Protein AF-A0A967VTG5-F1 (afdb_monomer_lite)

Radius of gyration: 14.39 Å; chains: 1; bounding box: 38×19×35 Å

Sequence (71 aa):
MLACNCDYGCPCNFNARPTPGTCEAALGVVVKDGAYDGVSLNGLQFVYTTKWPAAIHEGNGVAAMYFDESA

Structure (mmCIF, N/CA/C/O backbone):
data_AF-A0A967VTG5-F1
#
_entry.id   AF-A0A967VTG5-F1
#
loop_
_atom_site.group_PDB
_atom_site.id
_atom_site.type_symbol
_atom_site.label_atom_id
_atom_site.label_alt_id
_atom_site.label_comp_id
_atom_site.label_asym_id
_atom_site.label_entity_id
_atom_site.label_seq_id
_atom_site.pdbx_PDB_ins_code
_atom_site.Cartn_x
_atom_site.Cartn_y
_atom_site.Cartn_z
_atom_site.occupancy
_atom_site.B_iso_or_equiv
_atom_site.auth_seq_id
_atom_site.auth_comp_id
_atom_site.auth_asym_id
_atom_site.auth_atom_id
_atom_site.pdbx_PDB_model_num
ATOM 1 N N . MET A 1 1 ? 2.195 6.502 6.663 1.00 68.88 1 MET A N 1
ATOM 2 C CA . MET A 1 1 ? 3.607 6.371 6.220 1.00 68.88 1 MET A CA 1
ATOM 3 C C . MET A 1 1 ? 3.636 5.516 4.970 1.00 68.88 1 MET A C 1
ATOM 5 O O . MET A 1 1 ? 3.037 4.455 5.025 1.00 68.88 1 MET A O 1
ATOM 9 N N . LEU A 1 2 ? 4.297 5.951 3.892 1.00 85.75 2 LEU A N 1
ATOM 10 C CA . LEU A 1 2 ? 4.499 5.163 2.667 1.00 85.75 2 LEU A CA 1
ATOM 11 C C . LEU A 1 2 ? 5.976 4.779 2.544 1.00 85.75 2 LEU A C 1
ATOM 13 O O . LEU A 1 2 ? 6.831 5.661 2.560 1.00 85.75 2 LEU A O 1
ATOM 17 N N . ALA A 1 3 ? 6.257 3.490 2.393 1.00 92.56 3 ALA A N 1
ATOM 18 C CA . ALA A 1 3 ? 7.558 2.964 2.002 1.00 92.56 3 ALA A CA 1
ATOM 19 C C . ALA A 1 3 ? 7.442 2.379 0.591 1.00 92.56 3 ALA A C 1
ATOM 21 O O . ALA A 1 3 ? 6.535 1.595 0.324 1.00 92.56 3 ALA A O 1
ATOM 22 N N . CYS A 1 4 ? 8.340 2.776 -0.307 1.00 95.25 4 CYS A N 1
ATOM 23 C CA . CYS A 1 4 ? 8.361 2.358 -1.707 1.00 95.25 4 CYS A CA 1
ATOM 24 C C . CYS A 1 4 ? 9.773 1.893 -2.074 1.00 95.25 4 CYS A C 1
ATOM 26 O O . CYS A 1 4 ? 10.748 2.443 -1.567 1.00 95.25 4 CYS A O 1
ATOM 28 N N . ASN A 1 5 ? 9.875 0.900 -2.958 1.00 95.38 5 ASN A N 1
ATOM 29 C CA . ASN A 1 5 ? 11.142 0.336 -3.427 1.00 95.38 5 ASN A CA 1
ATOM 30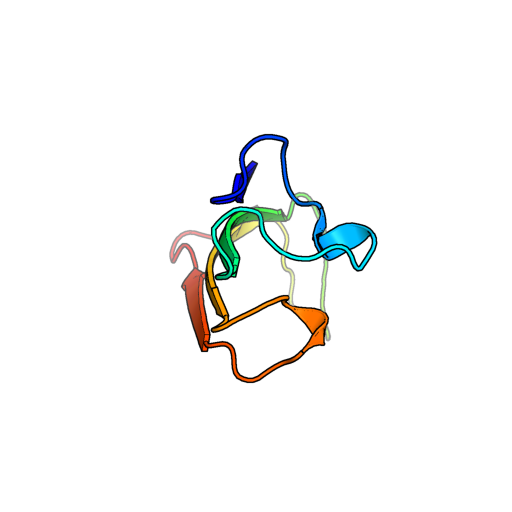 C C . ASN A 1 5 ? 11.839 1.135 -4.550 1.00 95.38 5 ASN A C 1
ATOM 32 O O . ASN A 1 5 ? 12.850 0.679 -5.074 1.00 95.38 5 ASN A O 1
ATOM 36 N N . CYS A 1 6 ? 11.292 2.275 -4.969 1.00 96.31 6 CYS A N 1
ATOM 37 C CA . CYS A 1 6 ? 11.842 3.094 -6.051 1.00 96.31 6 CYS A CA 1
ATOM 38 C C . CYS A 1 6 ? 12.755 4.214 -5.522 1.00 96.31 6 CYS A C 1
ATOM 40 O O . CYS A 1 6 ? 12.465 4.828 -4.495 1.00 96.31 6 CYS A O 1
ATOM 42 N N . ASP A 1 7 ? 13.805 4.537 -6.280 1.00 93.19 7 ASP A N 1
ATOM 43 C CA . ASP A 1 7 ? 14.907 5.423 -5.860 1.00 93.19 7 ASP A CA 1
ATOM 44 C C . ASP A 1 7 ? 14.492 6.842 -5.434 1.00 93.19 7 ASP A C 1
ATOM 46 O O . ASP A 1 7 ? 15.100 7.423 -4.537 1.00 93.19 7 ASP A O 1
ATOM 50 N N . TYR A 1 8 ? 13.459 7.415 -6.061 1.00 85.44 8 TYR A N 1
ATOM 51 C CA . TYR A 1 8 ? 13.052 8.816 -5.856 1.00 85.44 8 TYR A CA 1
ATOM 52 C C . TYR A 1 8 ? 11.598 8.972 -5.377 1.00 85.44 8 TYR A C 1
ATOM 54 O O . TYR A 1 8 ? 10.977 10.016 -5.578 1.00 85.44 8 TYR A O 1
ATOM 62 N N . GLY A 1 9 ? 11.030 7.942 -4.743 1.00 86.50 9 GLY A N 1
ATOM 63 C CA . GLY A 1 9 ? 9.634 7.928 -4.288 1.00 86.50 9 GLY A CA 1
ATOM 64 C C . GLY A 1 9 ? 8.750 7.049 -5.168 1.00 86.50 9 GLY A C 1
ATOM 65 O O . GLY A 1 9 ? 9.245 6.105 -5.756 1.00 86.50 9 GLY A O 1
ATOM 66 N N . CYS A 1 10 ? 7.443 7.316 -5.259 1.00 91.50 10 CYS A N 1
ATOM 67 C CA . CYS A 1 10 ? 6.508 6.464 -6.009 1.00 91.50 10 CYS A CA 1
ATOM 68 C C . CYS A 1 10 ? 6.155 7.072 -7.388 1.00 91.50 10 CYS A C 1
ATOM 70 O O . CYS A 1 10 ? 5.146 7.778 -7.499 1.00 91.50 10 CYS A O 1
ATOM 72 N N . PRO A 1 11 ? 6.947 6.818 -8.455 1.00 91.31 11 PRO A N 1
ATOM 73 C CA . PRO A 1 11 ? 6.687 7.354 -9.798 1.00 91.31 11 PRO A CA 1
ATOM 74 C C . PRO A 1 11 ? 5.398 6.794 -10.422 1.00 91.31 11 PRO A C 1
ATOM 76 O O . PRO A 1 11 ? 4.783 7.433 -11.275 1.00 91.31 11 PRO A O 1
ATOM 79 N N . CYS A 1 12 ? 4.942 5.630 -9.952 1.00 92.00 12 CYS A N 1
ATOM 80 C CA . CYS A 1 12 ? 3.708 4.985 -10.396 1.00 92.00 12 CYS A CA 1
ATOM 81 C C . CYS A 1 12 ? 2.450 5.837 -10.165 1.00 92.00 12 CYS A C 1
ATOM 83 O O . CYS A 1 12 ? 1.492 5.687 -10.917 1.00 92.00 12 CYS A O 1
ATOM 85 N N . ASN A 1 13 ? 2.464 6.766 -9.197 1.00 87.81 13 ASN A N 1
ATOM 86 C CA . ASN A 1 13 ? 1.374 7.733 -8.988 1.00 87.81 13 ASN A CA 1
ATOM 87 C C . ASN A 1 13 ? 1.144 8.652 -10.200 1.00 87.81 13 ASN A C 1
ATOM 89 O O . ASN A 1 13 ? 0.067 9.217 -10.356 1.00 87.81 13 ASN A O 1
ATOM 93 N N . PHE A 1 14 ? 2.158 8.793 -11.053 1.00 91.69 14 PHE A N 1
ATOM 94 C CA . PHE A 1 14 ? 2.124 9.587 -12.279 1.00 91.69 14 PHE A CA 1
ATOM 95 C C . PHE A 1 14 ? 2.242 8.695 -13.522 1.00 91.69 14 PHE A C 1
ATOM 97 O O . PHE A 1 14 ? 2.691 9.146 -14.572 1.00 91.69 14 PHE A O 1
ATOM 104 N N . ASN A 1 15 ? 1.865 7.416 -13.399 1.00 91.56 15 ASN A N 1
ATOM 105 C CA . ASN A 1 15 ? 1.916 6.400 -14.454 1.00 91.56 15 ASN A CA 1
ATOM 106 C C . ASN A 1 15 ? 3.318 6.088 -15.011 1.00 91.56 15 ASN A C 1
ATOM 108 O O . ASN A 1 15 ? 3.437 5.451 -16.055 1.00 91.56 15 ASN A O 1
ATOM 112 N N . ALA A 1 16 ? 4.391 6.476 -14.319 1.00 93.88 16 ALA A N 1
ATOM 113 C CA . ALA A 1 16 ? 5.739 6.045 -14.673 1.00 93.88 16 ALA A CA 1
ATOM 114 C C . ALA A 1 16 ? 6.044 4.637 -14.123 1.00 93.88 16 ALA A C 1
ATOM 116 O O . ALA A 1 16 ? 5.433 4.177 -13.154 1.00 93.88 16 ALA A O 1
ATOM 117 N N . ARG A 1 17 ? 6.994 3.937 -14.755 1.00 95.44 17 ARG A N 1
ATOM 118 C CA . ARG A 1 17 ? 7.407 2.584 -14.348 1.00 95.44 17 ARG A CA 1
ATOM 119 C C . ARG A 1 17 ? 8.288 2.616 -13.083 1.00 95.44 17 ARG A C 1
ATOM 121 O O . ARG A 1 17 ? 9.012 3.593 -12.889 1.00 95.44 17 ARG A O 1
ATOM 128 N N . PRO A 1 18 ? 8.257 1.567 -12.238 1.00 96.25 18 PRO A N 1
ATOM 129 C CA . PRO A 1 18 ? 9.174 1.424 -11.109 1.00 96.25 18 PRO A CA 1
ATOM 130 C C . PRO A 1 18 ? 10.635 1.350 -11.560 1.00 96.25 18 PRO A C 1
ATOM 132 O O . PRO A 1 18 ? 10.929 0.675 -12.547 1.00 96.25 18 PRO A O 1
ATOM 135 N N . THR A 1 19 ? 11.559 1.952 -10.806 1.00 96.44 19 THR A N 1
ATOM 136 C CA . THR A 1 19 ? 12.999 1.880 -11.111 1.00 96.44 19 THR A CA 1
ATOM 137 C C . THR A 1 19 ? 13.550 0.447 -11.169 1.00 96.44 19 THR A C 1
ATOM 139 O O . THR A 1 19 ? 14.234 0.132 -12.142 1.00 96.44 19 THR A O 1
ATOM 142 N N . PRO A 1 20 ? 13.233 -0.464 -10.220 1.00 95.94 20 PRO A N 1
ATOM 143 C CA . PRO A 1 20 ? 13.726 -1.844 -10.274 1.00 95.94 20 PRO A CA 1
ATOM 144 C C . PRO A 1 20 ? 12.884 -2.760 -11.182 1.00 95.94 20 PRO A C 1
ATOM 146 O O . PRO A 1 20 ? 13.092 -3.970 -11.201 1.00 95.94 20 PRO A O 1
ATOM 149 N N . GLY A 1 21 ? 11.899 -2.218 -11.906 1.00 95.56 21 GLY A N 1
ATOM 150 C CA . GLY A 1 21 ? 10.985 -2.989 -12.749 1.00 95.56 21 GLY A CA 1
ATOM 151 C C . GLY A 1 21 ? 9.830 -3.664 -12.004 1.00 95.56 21 GLY A C 1
ATOM 152 O O . GLY A 1 21 ? 8.821 -3.933 -12.639 1.00 95.56 21 GLY A O 1
ATOM 153 N N . THR A 1 22 ? 9.912 -3.859 -10.683 1.00 96.62 22 THR A N 1
ATOM 154 C CA . THR A 1 22 ? 8.812 -4.343 -9.824 1.00 96.62 22 THR A CA 1
ATOM 155 C C . THR A 1 22 ? 8.304 -3.236 -8.900 1.00 96.62 22 THR A C 1
ATOM 157 O O . THR A 1 22 ? 9.068 -2.357 -8.497 1.00 96.62 22 THR A O 1
ATOM 160 N N . CYS A 1 23 ? 7.023 -3.265 -8.528 1.00 96.31 23 CYS A N 1
ATOM 161 C CA . CYS A 1 23 ? 6.467 -2.328 -7.550 1.00 96.31 23 CYS A CA 1
ATOM 162 C C . CYS A 1 23 ? 6.231 -3.051 -6.223 1.00 96.31 23 CYS A C 1
ATOM 164 O O . CYS A 1 23 ? 5.372 -3.925 -6.132 1.00 96.31 23 CYS A O 1
ATOM 166 N N . GLU A 1 24 ? 6.997 -2.679 -5.200 1.00 96.62 24 GLU A N 1
ATOM 167 C CA . GLU A 1 24 ? 6.836 -3.176 -3.834 1.00 96.62 24 GLU A CA 1
ATOM 168 C C . GLU A 1 24 ? 6.681 -1.985 -2.888 1.00 96.62 24 GLU A C 1
ATOM 170 O O . GLU A 1 24 ? 7.461 -1.025 -2.934 1.00 96.62 24 GLU A O 1
ATOM 175 N N . ALA A 1 25 ? 5.643 -2.021 -2.055 1.00 95.62 25 ALA A N 1
ATOM 176 C CA . ALA A 1 25 ? 5.338 -0.924 -1.149 1.00 95.62 25 ALA A CA 1
ATOM 177 C C . ALA A 1 25 ? 4.645 -1.394 0.129 1.00 95.62 25 ALA A C 1
ATOM 179 O O . ALA A 1 25 ? 3.933 -2.400 0.133 1.00 95.62 25 ALA A O 1
ATOM 180 N N . ALA A 1 26 ? 4.812 -0.610 1.191 1.00 95.75 26 ALA A N 1
ATOM 181 C CA . ALA A 1 26 ? 4.054 -0.725 2.428 1.00 95.75 26 ALA A CA 1
ATOM 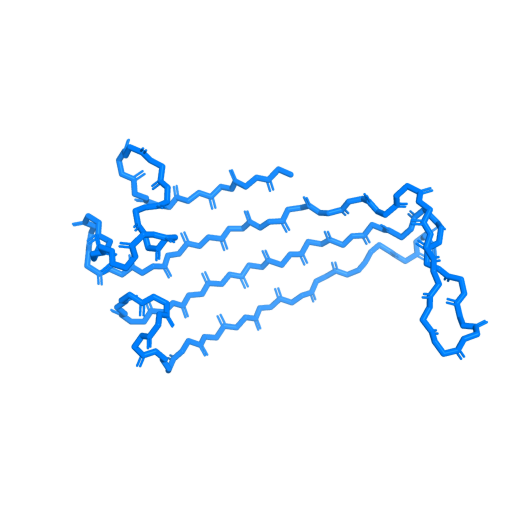182 C C . ALA A 1 26 ? 3.443 0.633 2.791 1.00 95.75 26 ALA A C 1
ATOM 184 O O . ALA A 1 26 ? 4.137 1.653 2.764 1.00 95.75 26 ALA A O 1
ATOM 185 N N . LEU A 1 27 ? 2.159 0.656 3.151 1.00 94.69 27 LEU A N 1
ATOM 186 C CA . LEU A 1 27 ? 1.489 1.846 3.668 1.00 94.69 27 LEU A CA 1
ATOM 187 C C . LEU A 1 27 ? 0.928 1.565 5.061 1.00 94.69 27 LEU A C 1
ATOM 189 O O . LEU A 1 27 ? 0.154 0.633 5.242 1.00 94.69 27 LEU A O 1
ATOM 193 N N . GLY A 1 28 ? 1.286 2.413 6.022 1.00 95.69 28 GLY A N 1
ATOM 194 C CA . GLY A 1 28 ? 0.610 2.503 7.314 1.00 95.69 28 GLY A CA 1
ATOM 195 C C . GLY A 1 28 ? -0.390 3.651 7.340 1.00 95.69 28 GLY A C 1
ATOM 196 O O . GLY A 1 28 ? -0.043 4.783 6.969 1.00 95.69 28 GLY A O 1
ATOM 197 N N . VAL A 1 29 ? -1.604 3.350 7.796 1.00 95.12 29 VAL A N 1
ATOM 198 C CA . VAL A 1 29 ? -2.757 4.248 7.860 1.00 95.12 29 VAL A CA 1
ATOM 199 C C . VAL A 1 29 ? -3.256 4.339 9.299 1.00 95.12 29 VAL A C 1
ATOM 201 O O . VAL A 1 29 ? -3.368 3.334 9.993 1.00 95.12 29 VAL A O 1
ATOM 204 N N . VAL A 1 30 ? -3.573 5.564 9.719 1.00 95.69 30 VAL A N 1
ATOM 205 C CA . VAL A 1 30 ? -4.299 5.856 10.957 1.00 95.69 30 VAL A CA 1
ATOM 206 C C . VAL A 1 30 ? -5.499 6.706 10.574 1.00 95.69 30 VAL A C 1
ATOM 208 O O . VAL A 1 30 ? -5.335 7.827 10.079 1.00 95.69 30 VAL A O 1
ATOM 211 N N . VAL A 1 31 ? -6.697 6.170 10.771 1.00 95.25 31 VAL A N 1
ATOM 212 C CA . VAL A 1 31 ? -7.942 6.898 10.543 1.00 95.25 31 VAL A CA 1
ATOM 213 C C . VAL A 1 31 ? -8.183 7.797 11.749 1.00 95.25 31 VAL A C 1
ATOM 215 O O . VAL A 1 31 ? -8.464 7.330 12.847 1.00 95.25 31 VAL A O 1
ATOM 218 N N . LYS A 1 32 ? -8.035 9.111 11.562 1.00 96.12 32 LYS A N 1
ATOM 219 C CA . LYS A 1 32 ? -8.266 10.079 12.647 1.00 96.12 32 LYS A CA 1
ATOM 220 C C . LYS A 1 32 ? -9.749 10.186 13.004 1.00 96.12 32 LYS A C 1
ATOM 222 O O . LYS A 1 32 ? -10.083 10.218 14.180 1.00 96.12 32 LYS A O 1
ATOM 227 N N . ASP A 1 33 ? -10.597 10.252 11.984 1.00 96.62 33 ASP A N 1
ATOM 228 C CA . ASP A 1 33 ? -12.055 10.288 12.079 1.00 96.62 33 ASP A CA 1
ATOM 229 C C . ASP A 1 33 ? -12.645 9.783 10.749 1.00 96.62 33 ASP A C 1
ATOM 231 O O . ASP A 1 33 ? -12.053 10.013 9.687 1.00 96.62 33 ASP A O 1
ATOM 235 N N . GLY A 1 34 ? -13.762 9.061 10.799 1.00 95.62 34 GLY A N 1
ATOM 236 C CA . GLY A 1 34 ? -14.458 8.519 9.641 1.00 95.62 34 GLY A CA 1
ATOM 237 C C . GLY A 1 34 ? -15.436 7.396 9.988 1.00 95.62 34 GLY A C 1
ATOM 238 O O . GLY A 1 34 ? -15.319 6.715 11.004 1.00 95.62 34 GLY A O 1
ATOM 239 N N . ALA A 1 35 ? -16.395 7.167 9.096 1.00 96.94 35 ALA A N 1
ATOM 240 C CA . ALA A 1 35 ? -17.333 6.057 9.183 1.00 96.94 35 ALA A CA 1
ATOM 241 C C . ALA A 1 35 ? -17.641 5.507 7.789 1.00 96.94 35 ALA A C 1
ATOM 243 O O . ALA A 1 35 ? -17.590 6.238 6.797 1.00 96.94 35 ALA A O 1
ATOM 244 N N . TYR A 1 36 ? -17.982 4.224 7.726 1.00 95.94 36 T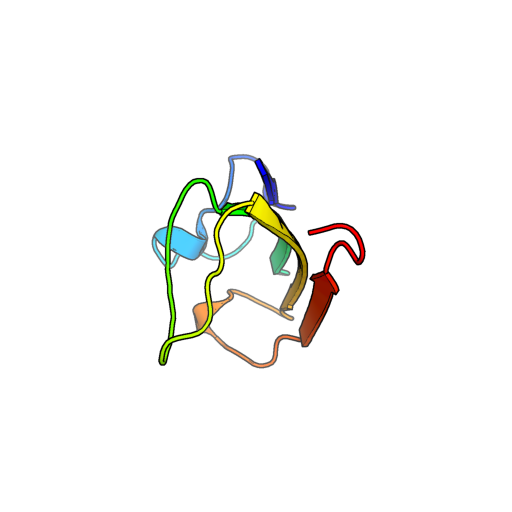YR A N 1
ATOM 245 C CA . TYR A 1 36 ? -18.407 3.549 6.506 1.00 95.94 36 TYR A CA 1
ATOM 246 C C . TYR A 1 36 ? -19.597 2.638 6.819 1.00 95.94 36 TYR A C 1
ATOM 248 O O . TYR A 1 36 ? -19.521 1.836 7.744 1.00 95.94 36 TYR A O 1
ATOM 256 N N . ASP A 1 37 ? -20.712 2.790 6.098 1.00 97.06 37 ASP A N 1
ATOM 257 C CA . ASP A 1 37 ? -21.949 2.009 6.290 1.00 97.06 37 ASP A CA 1
ATOM 258 C C . ASP A 1 37 ? -22.433 1.920 7.755 1.00 97.06 37 ASP A C 1
ATOM 260 O O . ASP A 1 37 ? -22.917 0.894 8.227 1.00 97.06 37 ASP A O 1
ATOM 264 N N . GLY A 1 38 ? -22.294 3.021 8.502 1.00 96.00 38 GLY A N 1
ATOM 265 C CA . GLY A 1 38 ? -22.673 3.100 9.918 1.00 96.00 38 GLY A CA 1
ATOM 266 C C . GLY A 1 38 ? -21.653 2.500 10.895 1.00 96.00 38 GLY A C 1
ATOM 267 O O . GLY A 1 38 ? -21.844 2.612 12.104 1.00 96.00 38 GLY A O 1
ATOM 268 N N . VAL A 1 39 ? -20.556 1.919 10.404 1.00 94.88 39 VAL A N 1
ATOM 269 C CA . VAL A 1 39 ? -19.430 1.446 11.216 1.00 94.88 39 VAL A CA 1
ATOM 270 C C . VAL A 1 39 ? -18.444 2.593 11.422 1.00 94.88 39 VAL A C 1
ATOM 272 O O . VAL A 1 39 ? -17.947 3.177 10.457 1.00 94.88 39 VAL A O 1
ATOM 275 N N . SER A 1 40 ? -18.160 2.922 12.684 1.00 94.62 40 SER A N 1
ATOM 276 C CA . SER A 1 40 ? -17.104 3.877 13.035 1.00 94.62 40 SER A CA 1
ATOM 277 C C . SER A 1 40 ? -15.737 3.300 12.676 1.00 94.62 40 SER A C 1
ATOM 279 O O . SER A 1 40 ? -15.430 2.169 13.038 1.00 94.62 40 SER A O 1
ATOM 281 N N . LEU A 1 41 ? -14.910 4.101 12.009 1.00 95.31 41 LEU A N 1
ATOM 282 C CA . LEU A 1 41 ? -13.506 3.807 11.715 1.00 95.31 41 LEU A CA 1
ATOM 283 C C . LEU A 1 41 ? -12.564 4.706 12.531 1.00 95.31 41 LEU A C 1
ATOM 285 O O . LEU A 1 41 ? -11.360 4.713 12.294 1.00 95.31 41 LEU A O 1
ATOM 289 N N . ASN A 1 42 ? -13.098 5.500 13.463 1.00 95.81 42 ASN A N 1
ATOM 290 C CA . ASN A 1 42 ? -12.319 6.415 14.293 1.00 95.81 42 ASN A CA 1
ATOM 291 C C . ASN A 1 42 ? -11.244 5.660 15.071 1.00 95.81 42 ASN A C 1
ATOM 293 O O . ASN A 1 42 ? -11.559 4.761 15.839 1.00 95.81 42 ASN A O 1
ATOM 297 N N . GLY A 1 43 ? -9.985 6.060 14.902 1.00 95.25 43 GLY A N 1
ATOM 298 C CA . GLY A 1 43 ? -8.854 5.416 15.559 1.00 95.25 43 GLY A CA 1
ATOM 299 C C . GLY A 1 43 ? -8.352 4.155 14.859 1.00 95.25 43 GLY A C 1
ATOM 300 O O . GLY A 1 43 ? -7.284 3.684 15.241 1.00 95.25 43 GLY A O 1
ATOM 301 N N . LEU A 1 44 ? -9.031 3.660 13.812 1.00 95.75 44 LEU A N 1
ATOM 302 C CA . LEU A 1 44 ? -8.618 2.455 13.094 1.00 95.75 44 LEU A CA 1
ATOM 303 C C . LEU A 1 44 ? -7.187 2.596 12.572 1.00 95.75 44 LEU A C 1
ATOM 305 O O . LEU A 1 44 ? -6.870 3.513 11.802 1.00 95.75 44 LEU A O 1
ATOM 309 N N . GLN A 1 45 ? -6.337 1.646 12.947 1.00 96.56 45 GLN A N 1
ATOM 310 C CA . GLN A 1 45 ? -4.973 1.538 12.449 1.00 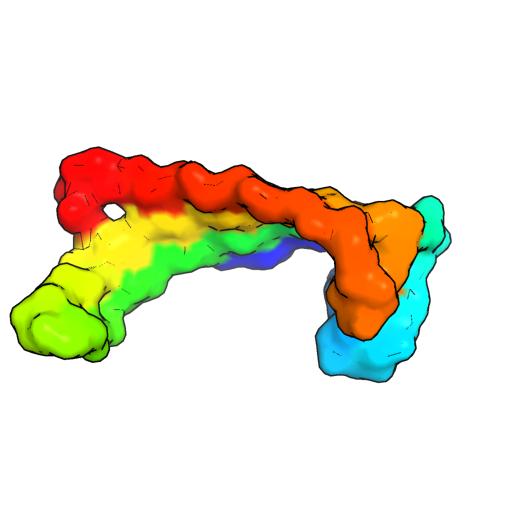96.56 45 GLN A CA 1
ATOM 311 C C . GLN A 1 45 ? -4.839 0.273 11.621 1.00 96.56 45 GLN A C 1
ATOM 313 O O . GLN A 1 45 ? -5.246 -0.815 12.026 1.00 96.56 45 GLN A O 1
ATOM 318 N N . PHE A 1 46 ? -4.252 0.412 10.442 1.00 96.00 46 PHE A N 1
ATOM 319 C CA . PHE A 1 46 ? -3.942 -0.735 9.608 1.00 96.00 46 PHE A CA 1
ATOM 320 C C . PHE A 1 46 ? -2.714 -0.459 8.760 1.00 96.00 46 PHE A C 1
ATOM 322 O O . PHE A 1 46 ? -2.376 0.684 8.433 1.00 96.00 46 PHE A O 1
ATOM 329 N N . VAL A 1 47 ? -2.041 -1.535 8.385 1.00 96.69 47 VAL A N 1
ATOM 330 C CA . VAL A 1 47 ? -0.954 -1.510 7.418 1.00 96.69 47 VAL A CA 1
ATOM 331 C C . VAL A 1 47 ? -1.303 -2.431 6.267 1.00 96.69 47 VAL A C 1
ATOM 333 O O . VAL A 1 47 ? -1.967 -3.452 6.442 1.00 96.69 47 VAL A O 1
ATOM 336 N N . TYR A 1 48 ? -0.835 -2.096 5.077 1.00 95.81 48 TYR A N 1
ATOM 337 C CA . TYR A 1 48 ? -0.873 -3.026 3.964 1.00 95.81 48 TYR A CA 1
ATOM 338 C C . TYR A 1 48 ? 0.456 -3.044 3.233 1.00 95.81 48 TYR A C 1
ATOM 340 O O . TYR A 1 48 ? 1.109 -2.013 3.068 1.00 95.81 48 TYR A O 1
ATOM 348 N N . THR A 1 49 ? 0.859 -4.235 2.815 1.00 96.88 49 THR A N 1
ATOM 349 C CA . THR A 1 49 ? 2.039 -4.472 1.991 1.00 96.88 49 THR A CA 1
ATOM 350 C C . THR A 1 49 ? 1.599 -4.999 0.645 1.00 96.88 49 THR A C 1
ATOM 352 O O . THR A 1 49 ? 0.546 -5.623 0.507 1.00 96.88 49 THR A O 1
ATOM 355 N N . THR A 1 50 ? 2.385 -4.697 -0.376 1.00 96.38 50 THR A N 1
ATOM 356 C CA . THR A 1 50 ? 1.988 -4.947 -1.750 1.00 96.38 50 THR A CA 1
ATOM 357 C C . THR A 1 50 ? 3.163 -5.326 -2.621 1.00 96.38 50 THR A C 1
ATOM 359 O O . THR A 1 50 ? 4.293 -4.892 -2.384 1.00 96.38 50 THR A O 1
ATOM 362 N N . LYS A 1 51 ? 2.868 -6.123 -3.646 1.00 97.19 51 LYS A N 1
ATOM 363 C CA . LYS A 1 51 ? 3.819 -6.523 -4.673 1.00 97.19 51 LYS A CA 1
ATOM 364 C C . LYS A 1 51 ? 3.118 -6.655 -6.016 1.00 97.19 51 LYS A C 1
ATOM 366 O O . LYS A 1 51 ? 2.219 -7.478 -6.162 1.00 97.19 51 LYS A O 1
ATOM 371 N N . TRP A 1 52 ? 3.581 -5.901 -7.005 1.00 97.38 52 TRP A N 1
ATOM 372 C CA . TRP A 1 52 ? 3.220 -6.055 -8.411 1.00 97.38 52 TRP A CA 1
ATOM 373 C C . TRP A 1 52 ? 4.436 -6.488 -9.236 1.00 97.38 52 TRP A C 1
ATOM 375 O O . TRP A 1 52 ? 5.560 -6.057 -8.953 1.00 97.38 52 TRP A O 1
ATOM 385 N N . PRO A 1 53 ? 4.226 -7.305 -10.285 1.00 97.50 53 PRO A N 1
ATOM 386 C CA . PRO A 1 53 ? 5.297 -7.719 -11.190 1.00 97.50 53 PRO A CA 1
ATOM 387 C C . PRO A 1 53 ? 5.868 -6.550 -12.003 1.00 97.50 53 PRO A C 1
ATOM 389 O O . PRO A 1 53 ? 7.002 -6.640 -12.459 1.00 97.50 53 PRO A O 1
ATOM 392 N N . ALA A 1 54 ? 5.094 -5.473 -12.171 1.00 96.19 54 ALA A N 1
ATOM 393 C CA . ALA A 1 54 ? 5.476 -4.266 -12.889 1.00 96.19 54 ALA A CA 1
ATOM 394 C C . ALA A 1 54 ? 4.803 -3.025 -12.271 1.00 96.19 54 ALA A C 1
ATOM 396 O O . ALA A 1 54 ? 4.625 -2.964 -11.052 1.00 96.19 54 ALA A O 1
ATOM 397 N N . ALA A 1 55 ? 4.455 -2.013 -13.072 1.00 95.38 55 ALA A N 1
ATOM 398 C CA . ALA A 1 55 ? 3.784 -0.825 -12.548 1.00 95.38 55 ALA A CA 1
ATOM 399 C C . ALA A 1 55 ? 2.391 -1.179 -11.989 1.00 95.38 55 ALA A C 1
ATOM 401 O O . ALA A 1 55 ? 1.689 -2.014 -12.553 1.00 95.38 55 ALA A O 1
ATOM 402 N N . ILE A 1 56 ? 1.964 -0.524 -10.901 1.00 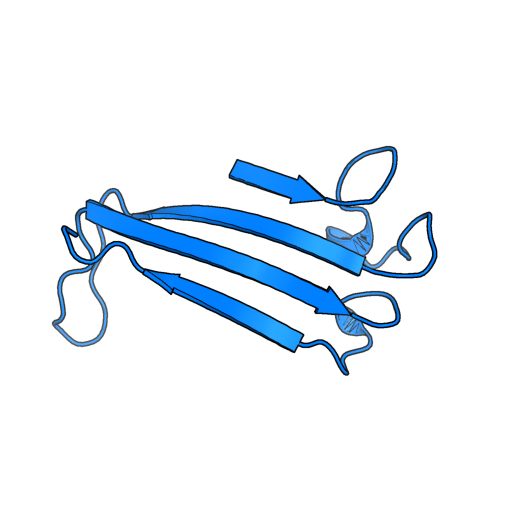94.88 56 ILE A N 1
ATOM 403 C CA . ILE A 1 56 ? 0.702 -0.849 -10.201 1.00 94.88 56 ILE A CA 1
ATOM 404 C C . ILE A 1 56 ? -0.530 -0.848 -11.127 1.00 94.88 56 ILE A C 1
ATOM 406 O O . ILE A 1 56 ? -1.410 -1.698 -10.999 1.00 94.88 56 ILE A O 1
ATOM 410 N N . HIS A 1 57 ? -0.567 0.070 -12.098 1.00 93.50 57 HIS A N 1
ATOM 411 C CA . HIS A 1 57 ? -1.659 0.216 -13.064 1.00 93.50 57 HIS A CA 1
ATOM 412 C C . HIS A 1 57 ? -1.676 -0.875 -14.149 1.00 93.50 57 HIS A C 1
ATOM 414 O O . HIS A 1 57 ? -2.645 -0.971 -14.895 1.00 93.50 57 HIS A O 1
ATOM 420 N N . GLU A 1 58 ? -0.636 -1.708 -14.236 1.00 95.62 58 GLU A N 1
ATOM 421 C CA . GLU A 1 58 ? -0.581 -2.870 -15.135 1.00 95.62 58 GLU A CA 1
ATOM 422 C C . GLU A 1 58 ? -1.198 -4.131 -14.497 1.00 95.62 58 GLU A C 1
ATOM 424 O O . GLU A 1 58 ? -1.396 -5.139 -15.174 1.00 95.62 58 GLU A O 1
ATOM 429 N N . GLY A 1 59 ? -1.559 -4.075 -13.208 1.00 94.81 59 GLY A N 1
ATOM 430 C CA . GLY A 1 59 ? -2.295 -5.137 -12.520 1.00 94.81 59 GLY A CA 1
ATOM 431 C C . GLY A 1 59 ? -1.458 -6.371 -12.164 1.00 94.81 59 GLY A C 1
ATOM 432 O O . GLY A 1 59 ? -0.229 -6.336 -12.137 1.00 94.81 59 GLY A O 1
ATOM 433 N N . ASN A 1 60 ? -2.141 -7.475 -11.842 1.00 97.12 60 ASN A N 1
ATOM 434 C CA . ASN A 1 60 ? -1.539 -8.747 -11.401 1.00 97.12 60 ASN A CA 1
ATOM 435 C C . ASN A 1 60 ? -0.707 -8.658 -10.109 1.00 97.12 60 ASN A C 1
ATOM 437 O O . ASN A 1 60 ? 0.224 -9.437 -9.906 1.00 97.12 60 ASN A O 1
ATOM 441 N N . GLY A 1 61 ? -1.026 -7.696 -9.245 1.00 96.06 61 GLY A N 1
ATOM 442 C CA . GLY A 1 61 ? -0.398 -7.582 -7.937 1.00 96.06 61 GLY A CA 1
ATOM 443 C C . GLY A 1 61 ? -1.116 -8.367 -6.856 1.00 96.06 61 GLY A C 1
ATOM 444 O O . GLY A 1 61 ? -2.273 -8.764 -6.992 1.00 96.06 61 GLY A O 1
ATOM 445 N N . VAL A 1 62 ? -0.405 -8.534 -5.751 1.00 97.81 62 VAL A N 1
ATOM 446 C CA . VAL A 1 62 ? -0.910 -9.100 -4.506 1.00 97.81 62 VAL A CA 1
ATOM 447 C C . VAL A 1 62 ? -0.745 -8.087 -3.385 1.00 97.81 62 VAL A C 1
ATOM 449 O O . VAL A 1 62 ? 0.197 -7.289 -3.378 1.00 97.81 62 VAL A O 1
ATOM 452 N N . ALA A 1 63 ? -1.662 -8.139 -2.426 1.00 96.38 63 ALA A N 1
ATOM 453 C CA . ALA A 1 63 ? -1.625 -7.318 -1.231 1.00 96.38 63 ALA A CA 1
ATOM 454 C C . ALA A 1 63 ? -1.896 -8.177 0.004 1.00 96.38 63 ALA A C 1
ATOM 456 O O . ALA A 1 63 ? -2.701 -9.107 -0.044 1.00 96.38 63 ALA A O 1
ATOM 457 N N . ALA A 1 64 ? -1.241 -7.837 1.108 1.00 97.19 64 ALA A N 1
ATOM 458 C CA . ALA A 1 64 ? -1.560 -8.335 2.436 1.00 97.19 64 ALA A CA 1
ATOM 459 C C . ALA 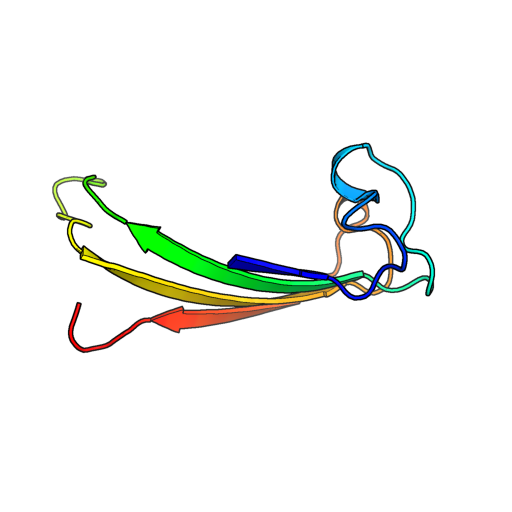A 1 64 ? -1.933 -7.143 3.316 1.00 97.19 64 ALA A C 1
ATOM 461 O O . ALA A 1 64 ? -1.246 -6.123 3.302 1.00 97.19 64 ALA A O 1
ATOM 462 N N . MET A 1 65 ? -3.027 -7.266 4.063 1.00 96.88 65 MET A N 1
ATOM 463 C CA . MET A 1 65 ? -3.511 -6.231 4.974 1.00 96.88 65 MET A CA 1
ATOM 464 C C . MET A 1 65 ? -3.488 -6.762 6.400 1.00 96.88 65 MET A C 1
ATOM 466 O O . MET A 1 65 ? -3.852 -7.912 6.642 1.00 96.88 65 MET A O 1
ATOM 470 N N . TYR A 1 66 ? -3.082 -5.909 7.330 1.00 95.38 66 TYR A N 1
ATOM 471 C CA . TYR A 1 66 ? -3.023 -6.204 8.751 1.00 95.38 66 TYR A CA 1
ATOM 472 C C . TYR A 1 66 ? -3.705 -5.066 9.492 1.00 95.38 66 TYR A C 1
ATOM 474 O O . TYR A 1 66 ? -3.379 -3.898 9.279 1.00 95.38 66 TYR A O 1
ATOM 482 N N . PHE A 1 67 ? -4.650 -5.422 10.346 1.00 95.06 67 PHE A N 1
ATOM 483 C CA . PHE A 1 67 ? -5.414 -4.484 11.151 1.00 95.06 67 PHE A CA 1
ATOM 484 C C . PHE A 1 67 ? -4.939 -4.588 12.594 1.00 95.06 67 PHE A C 1
ATOM 486 O O . PHE A 1 67 ? -4.620 -5.682 13.062 1.00 95.06 67 PHE A O 1
ATOM 493 N N . ASP A 1 68 ? -4.858 -3.451 13.271 1.00 93.88 68 ASP A N 1
ATOM 494 C CA . ASP A 1 68 ? -4.647 -3.427 14.710 1.00 93.88 68 ASP A CA 1
ATOM 495 C C . ASP A 1 68 ? -5.914 -3.941 15.401 1.00 93.88 68 ASP A C 1
ATOM 497 O O . ASP A 1 68 ? -7.004 -3.422 15.178 1.00 93.88 68 ASP A O 1
ATOM 501 N N . GLU A 1 69 ? -5.768 -4.985 16.213 1.00 87.75 69 GLU A N 1
ATOM 502 C CA . GLU A 1 69 ? -6.871 -5.586 16.967 1.00 87.75 69 GLU A CA 1
ATOM 503 C C . GLU A 1 69 ? -7.366 -4.667 18.094 1.00 87.75 69 GLU A C 1
ATOM 505 O O . GLU A 1 69 ? -8.489 -4.815 18.568 1.00 87.75 69 GLU A O 1
ATOM 510 N N . SER A 1 70 ? -6.536 -3.712 18.528 1.00 82.19 70 SER A N 1
ATOM 511 C CA . SER A 1 70 ? -6.879 -2.767 19.593 1.00 82.19 70 SER A CA 1
ATOM 512 C C . SER A 1 70 ? -7.656 -1.533 19.128 1.00 82.19 70 SER A C 1
ATOM 514 O O . SER A 1 70 ? -8.032 -0.714 19.972 1.00 82.19 70 SER A O 1
ATOM 516 N N . ALA A 1 71 ? -7.862 -1.388 17.816 1.00 64.44 71 ALA A N 1
ATOM 517 C CA . ALA A 1 71 ? -8.465 -0.212 17.204 1.00 64.44 71 ALA A CA 1
ATOM 518 C C . ALA A 1 71 ? -9.994 -0.285 17.078 1.00 64.44 71 ALA A C 1
ATOM 520 O O . ALA A 1 71 ? -10.550 -1.401 16.969 1.00 64.44 71 ALA A O 1
#

Foldseek 3Di:
DKDWPADPPQCLVVPDKGPVQKTKMKDWDFACWDDDPNHTCHRKIKMKIKIDNMRVVVDPMDMDMDTDPVD

Secondary structure (DSSP, 8-state):
-EEESSTTS-GGGGTPPPTTSSEEEEEEEE-SS-EETTEE-TT-EEEEEEEESS-GGG---EEEEEE-TT-

pLDDT: mean 93.84, std 5.56, range [64.44, 97.81]